Protein AF-A0A944YXF4-F1 (afdb_monomer)

Mean predicted aligned error: 7.11 Å

Solvent-accessible surface area (backbone atoms only — not comparable to full-atom values): 7624 Å² total; per-residue (Å²): 111,69,67,57,52,52,51,52,50,50,52,49,43,50,52,49,46,55,48,22,62,75,62,75,34,78,72,48,72,69,53,46,50,52,46,51,52,48,45,54,62,69,54,44,87,62,68,51,64,61,63,70,68,71,59,90,89,63,82,94,78,88,83,72,80,51,66,67,42,50,56,45,6,52,50,45,16,54,51,51,54,51,50,55,43,37,72,72,73,47,44,64,87,74,62,56,49,76,82,38,47,67,60,43,53,52,33,30,54,53,17,41,52,49,39,50,52,53,53,50,54,50,54,48,54,52,48,61,54,58,78,72,108

pLDDT: mean 84.14, std 15.95, range [46.22, 98.06]

Secondary structure (DSSP, 8-state):
-HHHHHHHHHHHHHHHHHHHHHTT----HHHHHHHHHHHHHHHTTTSSTTTTT--TTS---SSPPPHHHHHHHHHHHHHHHHHHHHHTT--STT--TTTTHHHHHHHHHHHHHHHHHHHHHHHHHHHHHHTT-

Nearest PDB structures (foldseek):
  6vlz-assembly1_AF  TM=4.054E-01  e=5.402E+00  Homo sapiens

Radius of gyration: 17.09 Å; Cα contacts (8 Å, |Δi|>4): 100; chains: 1; bounding box: 45×30×48 Å

Structure (mmCIF, N/CA/C/O backbone):
data_AF-A0A944YXF4-F1
#
_entry.id   AF-A0A944YXF4-F1
#
loop_
_atom_site.group_PDB
_atom_site.id
_atom_site.type_symbol
_atom_site.label_atom_id
_atom_site.label_alt_id
_atom_site.label_comp_id
_atom_site.label_asym_id
_atom_site.label_entity_id
_atom_site.label_seq_id
_atom_site.pdbx_PDB_ins_code
_atom_site.Cartn_x
_atom_site.Cartn_y
_atom_site.Cartn_z
_atom_site.occupancy
_atom_site.B_iso_or_equiv
_atom_site.auth_seq_id
_atom_site.auth_comp_id
_atom_site.auth_asym_id
_atom_site.auth_atom_id
_atom_site.pdbx_PDB_model_num
ATOM 1 N N . PRO A 1 1 ? -5.254 2.855 -19.233 1.00 65.31 1 PRO A N 1
ATOM 2 C CA . PRO A 1 1 ? -5.303 3.518 -17.901 1.00 65.31 1 PRO A CA 1
ATOM 3 C C . PRO A 1 1 ? -6.266 2.819 -16.926 1.00 65.31 1 PRO A C 1
ATOM 5 O O . PRO A 1 1 ? -5.842 2.454 -15.841 1.00 65.31 1 PRO A O 1
ATOM 8 N N . LEU A 1 2 ? -7.526 2.576 -17.317 1.00 72.44 2 LEU A N 1
ATOM 9 C CA . LEU A 1 2 ? -8.527 1.914 -16.458 1.00 72.44 2 LEU A CA 1
ATOM 10 C C . LEU A 1 2 ? -8.147 0.477 -16.065 1.00 72.44 2 LEU A C 1
ATOM 12 O O . LEU A 1 2 ? -8.203 0.127 -14.893 1.00 72.44 2 LEU A O 1
ATOM 16 N N . VAL A 1 3 ? -7.712 -0.336 -17.034 1.00 80.81 3 VAL A N 1
ATOM 17 C CA . VAL A 1 3 ? -7.289 -1.728 -16.786 1.00 80.81 3 VAL A CA 1
ATOM 18 C C . VAL A 1 3 ? -6.076 -1.792 -15.852 1.00 80.81 3 VAL A C 1
ATOM 20 O O . VAL A 1 3 ? -6.047 -2.620 -14.950 1.00 80.81 3 VAL A O 1
ATOM 23 N N . ASP A 1 4 ? -5.111 -0.884 -16.021 1.00 74.81 4 ASP A N 1
ATOM 24 C CA . ASP A 1 4 ? -3.916 -0.809 -15.168 1.00 74.81 4 ASP A CA 1
ATOM 25 C C . ASP A 1 4 ? -4.274 -0.433 -13.720 1.00 74.81 4 ASP A C 1
ATOM 27 O O . ASP A 1 4 ? -3.808 -1.057 -12.772 1.00 74.81 4 ASP A O 1
ATOM 31 N N . LEU A 1 5 ? -5.200 0.517 -13.542 1.00 77.88 5 LEU A N 1
ATOM 32 C CA . LEU A 1 5 ? -5.719 0.889 -12.226 1.00 77.88 5 LEU A CA 1
ATOM 33 C C . LEU A 1 5 ? -6.469 -0.273 -11.552 1.00 77.88 5 LEU A C 1
ATOM 35 O O . LEU A 1 5 ? -6.288 -0.517 -10.358 1.00 77.88 5 LEU A O 1
ATOM 39 N N . ALA A 1 6 ? -7.283 -1.010 -12.313 1.00 84.25 6 ALA A N 1
ATOM 40 C CA . ALA A 1 6 ? -7.991 -2.185 -11.813 1.00 84.25 6 ALA A CA 1
ATOM 41 C C . ALA A 1 6 ? -7.018 -3.301 -11.402 1.00 84.25 6 ALA A C 1
ATOM 43 O O . ALA A 1 6 ? -7.174 -3.883 -10.329 1.00 84.25 6 ALA A O 1
ATOM 44 N 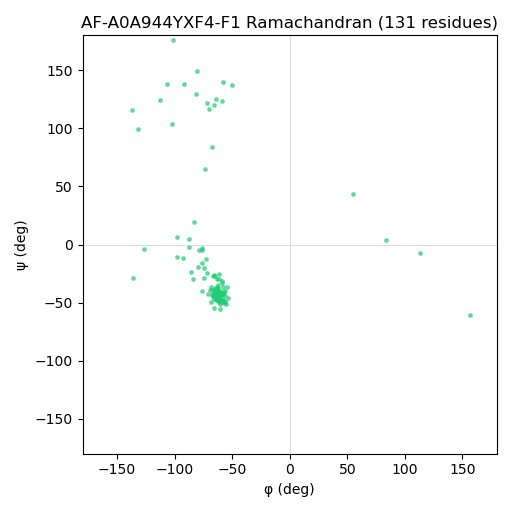N . ALA A 1 7 ? -5.985 -3.557 -12.211 1.00 87.81 7 ALA A N 1
ATOM 45 C CA . ALA A 1 7 ? -4.942 -4.529 -11.899 1.00 87.81 7 ALA A CA 1
ATOM 46 C C . ALA A 1 7 ? -4.157 -4.133 -10.637 1.00 87.81 7 ALA A C 1
ATOM 48 O O . ALA A 1 7 ? -4.000 -4.952 -9.732 1.00 87.81 7 ALA A O 1
ATOM 49 N N . MET A 1 8 ? -3.736 -2.868 -10.524 1.00 85.94 8 MET A N 1
ATOM 50 C CA . MET A 1 8 ? -3.059 -2.348 -9.331 1.00 85.94 8 MET A CA 1
ATOM 51 C C . MET A 1 8 ? -3.931 -2.505 -8.079 1.00 85.94 8 MET A C 1
ATOM 53 O O . MET A 1 8 ? -3.461 -3.001 -7.056 1.00 85.94 8 MET A O 1
ATOM 57 N N . SER A 1 9 ? -5.211 -2.136 -8.163 1.00 87.44 9 SER A N 1
ATOM 58 C CA . SER A 1 9 ? -6.155 -2.275 -7.051 1.00 87.44 9 SER A CA 1
ATOM 59 C C . SER A 1 9 ? -6.372 -3.739 -6.657 1.00 87.44 9 SER A C 1
ATOM 61 O O . SER A 1 9 ? -6.429 -4.049 -5.466 1.00 87.44 9 SER A O 1
ATOM 63 N N . ALA A 1 10 ? -6.443 -4.656 -7.627 1.00 93.06 10 ALA A N 1
ATOM 64 C CA . ALA A 1 10 ? -6.561 -6.087 -7.361 1.00 93.06 10 ALA A CA 1
ATOM 65 C C . ALA A 1 10 ? -5.333 -6.628 -6.612 1.00 93.06 10 ALA A C 1
ATOM 67 O O . ALA A 1 10 ? -5.492 -7.316 -5.604 1.00 93.06 10 ALA A O 1
ATOM 68 N N . ILE A 1 11 ? -4.124 -6.255 -7.049 1.00 93.75 11 ILE A N 1
ATOM 69 C CA . ILE A 1 11 ? -2.866 -6.623 -6.382 1.00 93.75 11 ILE A CA 1
ATOM 70 C C . ILE A 1 11 ? -2.838 -6.082 -4.949 1.00 93.75 11 ILE A C 1
ATOM 72 O O . ILE A 1 11 ? -2.576 -6.833 -4.013 1.00 93.75 11 ILE A O 1
ATOM 76 N N . GLN A 1 12 ? -3.162 -4.801 -4.759 1.00 94.44 12 GLN A N 1
ATOM 77 C CA . GLN A 1 12 ? -3.179 -4.174 -3.434 1.00 94.44 12 GLN A CA 1
ATOM 78 C C . GLN A 1 12 ? -4.226 -4.807 -2.511 1.00 94.44 12 GLN A C 1
ATOM 80 O O . GLN A 1 12 ? -3.955 -5.023 -1.336 1.00 94.44 12 GLN A O 1
ATOM 85 N N . THR A 1 13 ? -5.397 -5.166 -3.040 1.00 96.88 13 THR A N 1
ATOM 86 C CA . THR A 1 13 ? -6.444 -5.847 -2.265 1.00 96.88 13 THR A CA 1
ATOM 87 C C . THR A 1 13 ? -5.991 -7.236 -1.816 1.00 96.88 13 THR A C 1
ATOM 89 O O . THR A 1 13 ? -6.206 -7.593 -0.661 1.00 96.88 13 THR A O 1
ATOM 92 N N . LYS A 1 14 ? -5.339 -8.008 -2.700 1.00 97.44 14 LYS A N 1
ATOM 93 C CA . LYS A 1 14 ? -4.781 -9.323 -2.351 1.00 97.44 14 LYS A CA 1
ATOM 94 C C . LYS A 1 14 ? -3.696 -9.202 -1.282 1.00 97.44 14 LYS A C 1
ATOM 96 O O . LYS A 1 14 ? -3.729 -9.935 -0.307 1.00 97.44 14 LYS A O 1
ATOM 101 N N . MET A 1 15 ? -2.795 -8.232 -1.428 1.00 97.75 15 MET A N 1
ATOM 102 C CA . MET A 1 15 ? -1.755 -7.944 -0.438 1.00 97.75 15 MET A CA 1
ATOM 103 C C . MET A 1 15 ? -2.349 -7.612 0.938 1.00 97.75 15 MET A C 1
ATOM 105 O O . MET A 1 15 ? -1.851 -8.104 1.941 1.00 97.75 15 MET A O 1
ATOM 109 N N . ILE A 1 16 ? -3.421 -6.812 1.005 1.00 97.56 16 ILE A N 1
ATOM 110 C CA . ILE A 1 16 ? -4.099 -6.535 2.282 1.00 97.56 16 ILE A CA 1
ATOM 111 C C . ILE A 1 16 ? -4.720 -7.809 2.860 1.00 97.56 16 ILE A C 1
ATOM 113 O O . ILE A 1 16 ? -4.621 -8.003 4.061 1.00 97.56 16 ILE A O 1
ATOM 117 N N . SER A 1 17 ? -5.305 -8.684 2.034 1.00 97.94 17 SER A N 1
ATOM 118 C CA . SER A 1 17 ? -5.820 -9.985 2.492 1.00 97.94 17 SER A CA 1
ATOM 119 C C . SER A 1 17 ? -4.725 -10.826 3.146 1.00 97.94 17 SER A C 1
ATOM 121 O O . SER A 1 17 ? -4.913 -11.314 4.252 1.00 97.94 17 SER A O 1
ATOM 123 N N . GLU A 1 18 ? -3.562 -10.936 2.501 1.00 98.06 18 GLU A N 1
ATOM 124 C CA . GLU A 1 18 ? -2.415 -11.688 3.030 1.00 98.06 18 GLU A CA 1
ATOM 125 C C . GLU A 1 18 ? -1.862 -11.056 4.319 1.00 98.06 18 GLU A C 1
ATOM 127 O O . GLU A 1 18 ? -1.489 -11.766 5.249 1.00 98.06 18 GLU A O 1
ATOM 132 N N . LEU A 1 19 ? -1.843 -9.721 4.418 1.00 97.69 19 LEU A N 1
ATOM 133 C CA . LEU A 1 19 ? -1.494 -9.032 5.664 1.00 97.69 19 LEU A CA 1
ATOM 134 C C . LEU A 1 19 ? -2.533 -9.301 6.760 1.00 97.69 19 LEU A C 1
ATOM 136 O O . LEU A 1 19 ? -2.158 -9.564 7.894 1.00 97.69 19 LEU A O 1
ATOM 140 N N . SER A 1 20 ? -3.825 -9.259 6.440 1.00 96.88 20 SER A N 1
ATOM 141 C CA . SER A 1 20 ? -4.886 -9.577 7.396 1.00 96.88 20 SER A CA 1
ATOM 142 C C . SER A 1 20 ? -4.749 -11.003 7.933 1.00 96.88 20 SER A C 1
ATOM 144 O O . SER A 1 20 ? -4.825 -11.190 9.140 1.00 96.88 20 SER A O 1
ATOM 146 N N . GLU A 1 21 ? -4.451 -11.980 7.074 1.00 97.50 21 GLU A N 1
ATOM 147 C CA . GLU A 1 21 ? -4.148 -13.356 7.494 1.00 97.50 21 GLU A CA 1
ATOM 148 C C . GLU A 1 21 ? -2.899 -13.428 8.385 1.00 97.50 21 GLU A C 1
ATOM 150 O O . GLU A 1 21 ? -2.919 -14.080 9.425 1.00 97.50 21 GLU A O 1
ATOM 155 N N . LEU A 1 22 ? -1.820 -12.727 8.017 1.00 97.62 22 LEU A N 1
ATOM 156 C CA . LEU A 1 22 ? -0.566 -12.719 8.776 1.00 97.62 22 LEU A CA 1
ATOM 157 C C . LEU A 1 22 ? -0.720 -12.141 10.193 1.00 97.62 22 LEU A C 1
ATOM 159 O O . LEU A 1 22 ? -0.054 -12.605 11.116 1.00 97.62 22 LEU A O 1
ATOM 163 N N . TYR A 1 23 ? -1.554 -11.113 10.351 1.00 97.00 23 TYR A N 1
ATOM 164 C CA . TYR A 1 23 ? -1.780 -10.422 11.623 1.00 97.00 23 TYR A CA 1
ATOM 165 C C . TYR A 1 23 ? -3.036 -10.906 12.371 1.00 97.00 23 TYR A C 1
ATOM 167 O O . TYR A 1 23 ? -3.383 -10.310 13.386 1.00 97.00 23 TYR A O 1
ATOM 175 N N . ASP A 1 24 ? -3.702 -11.961 11.890 1.00 96.69 24 ASP A N 1
ATOM 176 C CA . ASP A 1 24 ? -4.945 -12.513 12.456 1.00 96.69 24 ASP A CA 1
ATOM 177 C C . ASP A 1 24 ? -6.081 -11.473 12.593 1.00 96.69 24 ASP A C 1
ATOM 179 O O . ASP A 1 24 ? -6.781 -11.368 13.599 1.00 96.69 24 ASP A O 1
ATOM 183 N N . VAL A 1 25 ? -6.252 -10.657 11.549 1.00 96.62 25 VAL A N 1
ATOM 184 C CA . VAL A 1 25 ? -7.255 -9.587 11.461 1.00 96.62 25 VAL A CA 1
ATOM 185 C C . VAL A 1 25 ? -8.388 -9.991 10.505 1.00 96.62 25 VAL A C 1
ATOM 187 O O . VAL A 1 25 ? -8.115 -10.476 9.405 1.00 96.62 25 VAL A O 1
ATOM 190 N N . PRO A 1 26 ? -9.670 -9.717 10.828 1.00 95.75 26 PRO A N 1
ATOM 191 C CA . PRO A 1 26 ? -10.777 -9.962 9.906 1.00 95.75 26 PRO A CA 1
ATOM 192 C C . PRO A 1 26 ? -10.636 -9.191 8.585 1.00 95.75 26 PRO A C 1
ATOM 194 O O . PRO A 1 26 ? -10.576 -7.957 8.558 1.00 95.75 26 PRO A O 1
ATOM 197 N N . PHE A 1 27 ? -10.644 -9.916 7.465 1.00 96.88 27 PHE A N 1
ATOM 198 C CA . PHE A 1 27 ? -10.568 -9.317 6.136 1.00 96.88 27 PHE A CA 1
ATOM 199 C C . PHE A 1 27 ? -11.954 -9.027 5.545 1.00 96.88 27 PHE A C 1
ATOM 201 O O . PHE A 1 27 ? -12.868 -9.849 5.580 1.00 96.88 27 PHE A O 1
ATOM 208 N N . SER A 1 28 ? -12.088 -7.864 4.905 1.00 97.38 28 SER A N 1
ATOM 209 C CA . SER A 1 28 ? -13.243 -7.511 4.080 1.00 97.38 28 SER A CA 1
ATOM 210 C C . SER A 1 28 ? -12.781 -6.844 2.796 1.00 97.38 28 SER A C 1
ATOM 212 O O . SER A 1 28 ? -12.257 -5.728 2.801 1.00 97.38 28 SER A O 1
ATOM 214 N N . GLN A 1 29 ? -13.047 -7.495 1.664 1.00 95.88 29 GLN A N 1
ATOM 215 C CA . GLN A 1 29 ? -12.675 -6.973 0.350 1.00 95.88 29 GLN A CA 1
ATOM 216 C C . GLN A 1 29 ? -13.289 -5.588 0.081 1.00 95.88 29 GLN A C 1
ATOM 218 O O . GLN A 1 29 ? -12.657 -4.734 -0.543 1.00 95.88 29 GLN A O 1
ATOM 223 N N . GLY A 1 30 ? -14.519 -5.356 0.552 1.00 96.06 30 GLY A N 1
ATOM 224 C CA . GLY A 1 30 ? -15.207 -4.076 0.404 1.00 96.06 30 GLY A CA 1
ATOM 225 C C . GLY A 1 30 ? -14.526 -2.954 1.187 1.00 96.06 30 GLY A C 1
ATOM 226 O O . GLY A 1 30 ? -14.322 -1.872 0.636 1.00 96.06 30 GLY A O 1
ATOM 227 N N . LEU A 1 31 ? -14.136 -3.214 2.440 1.00 95.81 31 LEU A N 1
ATOM 228 C CA . LEU A 1 31 ? -13.423 -2.239 3.271 1.00 95.81 31 LEU A CA 1
ATOM 229 C C . LEU A 1 31 ? -12.015 -1.969 2.733 1.00 95.81 31 LEU A C 1
ATOM 231 O O . LEU A 1 31 ? -11.641 -0.810 2.576 1.00 95.81 31 LEU A O 1
ATOM 235 N N . ALA A 1 32 ? -11.285 -3.015 2.335 1.00 95.88 32 ALA A N 1
ATOM 236 C CA . ALA A 1 32 ? -9.947 -2.889 1.761 1.00 95.88 32 ALA A CA 1
ATOM 237 C C . ALA A 1 32 ? -9.954 -2.012 0.502 1.00 95.88 32 ALA A C 1
ATOM 239 O O . ALA A 1 32 ? -9.188 -1.055 0.401 1.00 95.88 32 ALA A O 1
ATOM 240 N N . LYS A 1 33 ? -10.867 -2.280 -0.443 1.00 94.81 33 LYS A N 1
ATOM 241 C CA . LYS A 1 33 ? -10.991 -1.483 -1.674 1.00 94.81 33 LYS A CA 1
ATOM 242 C C . LYS A 1 33 ? -11.345 -0.025 -1.392 1.00 94.81 33 LYS A C 1
ATOM 244 O O . LYS A 1 33 ? -10.768 0.860 -2.020 1.00 94.81 33 LYS A O 1
ATOM 249 N N . LYS A 1 34 ? -12.266 0.234 -0.455 1.00 94.25 34 LYS A N 1
ATOM 250 C CA . LYS A 1 34 ? -12.633 1.600 -0.046 1.00 94.25 34 LYS A CA 1
ATOM 251 C C . LYS A 1 34 ? -11.441 2.341 0.556 1.00 94.25 34 LYS A C 1
ATOM 253 O O . LYS A 1 34 ? -11.174 3.473 0.165 1.00 94.25 34 LYS A O 1
ATOM 258 N N . ALA A 1 35 ? -10.701 1.689 1.447 1.00 93.81 35 ALA A N 1
ATOM 259 C CA . ALA A 1 35 ? -9.535 2.271 2.091 1.00 93.81 35 ALA A CA 1
ATOM 260 C C . ALA A 1 35 ? -8.394 2.556 1.099 1.00 93.81 35 ALA A C 1
ATOM 262 O O . ALA A 1 35 ? -7.844 3.657 1.097 1.00 93.81 35 ALA A O 1
ATOM 263 N N . ILE A 1 36 ? -8.099 1.617 0.189 1.00 92.38 36 ILE A N 1
ATOM 264 C CA . ILE A 1 36 ? -7.152 1.834 -0.918 1.00 92.38 36 ILE A CA 1
ATOM 265 C C . ILE A 1 36 ? -7.582 3.041 -1.756 1.00 92.38 36 ILE A C 1
ATOM 267 O O . ILE A 1 36 ? -6.772 3.930 -2.014 1.00 92.38 36 ILE A O 1
ATOM 271 N N . ALA A 1 37 ? -8.849 3.087 -2.178 1.00 90.25 37 ALA A N 1
ATOM 272 C CA . ALA A 1 37 ? -9.361 4.177 -3.001 1.00 90.25 37 ALA A CA 1
ATOM 273 C C . ALA A 1 37 ? -9.218 5.535 -2.297 1.00 90.25 37 ALA A C 1
ATOM 275 O O . ALA A 1 37 ? -8.779 6.497 -2.926 1.00 90.25 37 ALA A O 1
ATOM 276 N N . ALA A 1 38 ? -9.515 5.601 -0.996 1.00 90.44 38 ALA A N 1
ATOM 277 C CA . ALA A 1 38 ? -9.366 6.813 -0.196 1.00 90.44 38 ALA A CA 1
ATOM 278 C C . ALA A 1 38 ? -7.898 7.264 -0.079 1.00 90.44 38 ALA A C 1
ATOM 280 O O . ALA A 1 38 ? -7.598 8.435 -0.320 1.00 90.44 38 ALA A O 1
ATOM 281 N N . LEU A 1 39 ? -6.967 6.344 0.204 1.00 88.81 39 LEU A N 1
ATOM 282 C CA . LEU A 1 39 ? -5.532 6.651 0.242 1.00 88.81 39 LEU A CA 1
ATOM 283 C C . LEU A 1 39 ? -5.034 7.165 -1.113 1.00 88.81 39 LEU A C 1
ATOM 285 O O . LEU A 1 39 ? -4.399 8.218 -1.183 1.00 88.81 39 LEU A O 1
ATOM 289 N N . VAL A 1 40 ? -5.369 6.472 -2.203 1.00 84.06 40 VAL A N 1
ATOM 290 C CA . VAL A 1 40 ? -4.959 6.862 -3.560 1.00 84.06 40 VAL A CA 1
ATOM 291 C C . VAL A 1 40 ? -5.526 8.235 -3.937 1.00 84.06 40 VAL A C 1
ATOM 293 O O . VAL A 1 40 ? -4.781 9.084 -4.429 1.00 84.06 40 VAL A O 1
ATOM 296 N N . ALA A 1 41 ? -6.805 8.490 -3.647 1.00 83.25 41 ALA A N 1
ATOM 297 C CA . ALA A 1 41 ? -7.443 9.787 -3.876 1.00 83.25 41 ALA A CA 1
ATOM 298 C C . ALA A 1 41 ? -6.815 10.912 -3.031 1.00 83.25 41 ALA A C 1
ATOM 300 O O . ALA A 1 41 ? -6.759 12.066 -3.456 1.00 83.25 41 ALA A O 1
ATOM 301 N N . SER A 1 42 ? -6.284 10.596 -1.847 1.00 78.88 42 SER A N 1
ATOM 302 C CA . SER A 1 42 ? -5.609 11.584 -0.999 1.00 78.88 42 SER A CA 1
ATOM 303 C C . SER A 1 42 ? -4.244 12.037 -1.540 1.00 78.88 42 SER A C 1
ATOM 305 O O . SER A 1 42 ? -3.800 13.152 -1.257 1.00 78.88 42 SER A O 1
ATOM 307 N N . ALA A 1 43 ? -3.587 11.205 -2.355 1.00 69.94 43 ALA A N 1
ATOM 308 C CA . ALA A 1 43 ? -2.288 11.498 -2.966 1.00 69.94 43 ALA A CA 1
ATOM 309 C C . ALA A 1 43 ? -2.388 12.137 -4.365 1.00 69.94 43 ALA A C 1
ATOM 311 O O . ALA A 1 43 ? -1.392 12.647 -4.899 1.00 69.94 43 ALA A O 1
ATOM 312 N N . SER A 1 44 ? -3.576 12.137 -4.979 1.00 60.28 44 SER A N 1
ATOM 313 C CA . SER A 1 44 ? -3.759 12.517 -6.383 1.00 60.28 44 SER A CA 1
ATOM 314 C C . SER A 1 44 ? -3.706 14.020 -6.680 1.00 60.28 44 SER A C 1
ATOM 316 O O . SER A 1 44 ? -3.682 14.383 -7.853 1.00 60.28 44 SER A O 1
ATOM 318 N N . SER A 1 45 ? -3.606 14.910 -5.686 1.00 52.91 45 SER A N 1
ATOM 319 C CA . SER A 1 45 ? -3.577 16.362 -5.943 1.00 52.91 45 SER A CA 1
ATOM 320 C C . SER A 1 45 ? -2.265 16.883 -6.552 1.00 52.91 45 SER A C 1
ATOM 322 O O . SER A 1 45 ? -2.238 18.007 -7.0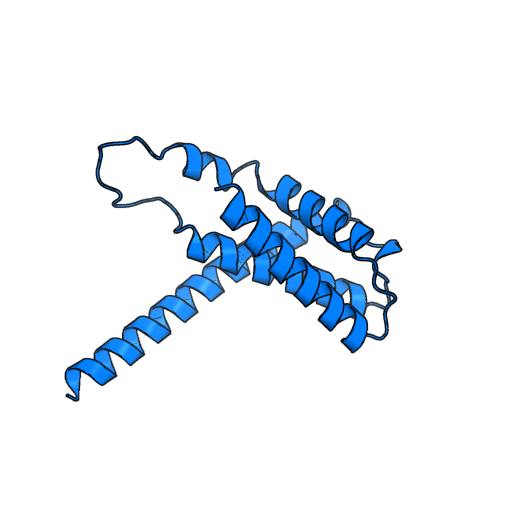46 1.00 52.91 45 SER A O 1
ATOM 324 N N . SER A 1 46 ? -1.178 16.097 -6.580 1.00 51.75 46 SER A N 1
ATOM 325 C CA . SER A 1 46 ? 0.103 16.552 -7.167 1.00 51.75 46 SER A CA 1
ATOM 326 C C . SER A 1 46 ? 0.815 15.526 -8.057 1.00 51.75 46 SER A C 1
ATOM 328 O O . SER A 1 46 ? 1.479 15.918 -9.012 1.00 51.75 46 SER A O 1
ATOM 330 N N . SER A 1 47 ? 0.652 14.217 -7.823 1.00 52.66 47 SER A N 1
ATOM 331 C CA . SER A 1 47 ? 1.380 13.187 -8.596 1.00 52.66 47 SER A CA 1
ATOM 332 C C . SER A 1 47 ? 0.714 12.814 -9.931 1.00 52.66 47 SER A C 1
ATOM 334 O O . SER A 1 47 ? 1.411 12.470 -10.884 1.00 52.66 47 SER A O 1
ATOM 336 N N . PHE A 1 48 ? -0.618 12.910 -10.035 1.00 49.81 48 PHE A N 1
ATOM 337 C CA . PHE A 1 48 ? -1.356 12.599 -11.272 1.00 49.81 48 PHE A CA 1
ATOM 338 C C . PHE A 1 48 ? -1.438 13.782 -12.249 1.00 49.81 48 PHE A C 1
ATOM 340 O O . PHE A 1 48 ? -1.542 13.565 -13.454 1.00 49.81 48 PHE A O 1
ATOM 347 N N . ALA A 1 49 ? -1.309 15.025 -11.770 1.00 49.94 49 ALA A N 1
ATOM 348 C CA . ALA A 1 49 ? -1.293 16.214 -12.628 1.00 49.94 49 ALA A CA 1
ATOM 349 C C . ALA A 1 49 ? -0.145 16.181 -13.662 1.00 49.94 49 ALA A C 1
ATOM 351 O O . ALA A 1 49 ? -0.301 16.645 -14.790 1.00 49.94 49 ALA A O 1
ATOM 352 N N . SER A 1 50 ? 0.986 15.555 -13.316 1.00 49.03 50 SER A N 1
ATOM 353 C CA . SER A 1 50 ? 2.130 15.356 -14.218 1.00 49.03 50 SER A CA 1
ATOM 354 C C . SER A 1 50 ? 1.903 14.268 -15.277 1.00 49.03 50 SER A C 1
ATOM 356 O O . SER A 1 50 ? 2.570 14.288 -16.308 1.00 49.03 50 SER A O 1
ATOM 358 N N . LEU A 1 51 ? 0.952 13.347 -15.065 1.00 50.44 51 LEU A N 1
ATOM 359 C CA . LEU A 1 51 ? 0.559 12.337 -16.058 1.00 50.44 51 LEU A CA 1
ATOM 360 C C . LEU A 1 51 ? -0.391 12.902 -17.124 1.00 50.44 51 LEU A C 1
ATOM 362 O O . LEU A 1 51 ? -0.500 12.339 -18.203 1.00 50.44 51 LEU A O 1
ATOM 366 N N . ILE A 1 52 ? -1.061 14.028 -16.866 1.00 49.91 52 ILE A N 1
ATOM 367 C CA . ILE A 1 52 ? -1.977 14.659 -17.836 1.00 49.91 52 ILE A CA 1
ATOM 368 C C . ILE A 1 52 ? -1.204 15.397 -18.947 1.00 49.91 52 ILE A C 1
ATOM 370 O O . ILE A 1 52 ? -1.746 1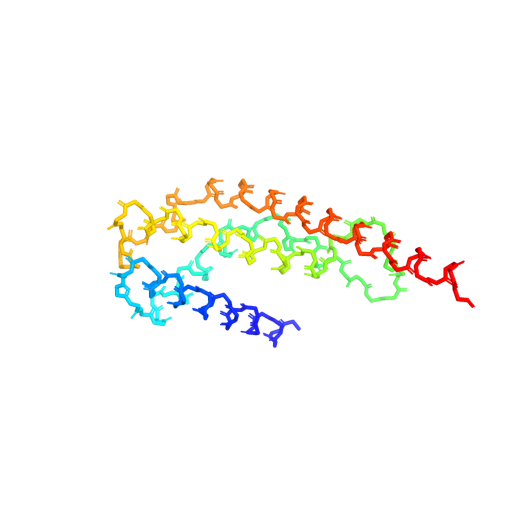5.657 -20.015 1.00 49.91 52 ILE A O 1
ATOM 374 N N . LYS A 1 53 ? 0.098 15.663 -18.762 1.00 48.47 53 LYS A N 1
ATOM 375 C CA . LYS A 1 53 ? 0.963 16.295 -19.776 1.00 48.47 53 LYS A CA 1
ATOM 376 C C . LYS A 1 53 ? 1.537 15.315 -20.815 1.00 48.47 53 LYS A C 1
ATOM 378 O O . LYS A 1 53 ? 2.512 15.651 -21.485 1.00 48.47 53 LYS A O 1
ATOM 383 N N . LEU A 1 54 ? 0.943 14.128 -20.984 1.00 50.72 54 LEU A N 1
ATOM 384 C CA . LEU A 1 54 ? 1.176 13.290 -22.166 1.00 50.72 54 LEU A CA 1
ATOM 385 C C . LEU A 1 54 ? 0.583 13.984 -23.405 1.00 50.72 54 LEU A C 1
ATOM 387 O O . LEU A 1 54 ? -0.540 13.705 -23.818 1.00 50.72 54 LEU A O 1
ATOM 391 N N . VAL A 1 55 ? 1.334 14.904 -24.001 1.00 51.28 55 VAL A N 1
ATOM 392 C CA . VAL A 1 55 ? 1.020 15.440 -25.329 1.00 51.28 55 VAL A CA 1
ATOM 393 C C . VAL A 1 55 ? 1.326 14.346 -26.362 1.00 51.28 55 VAL A C 1
ATOM 395 O O . VAL A 1 55 ? 2.469 13.884 -26.420 1.00 51.28 55 VAL A O 1
ATOM 398 N N . PRO A 1 56 ? 0.358 13.909 -27.189 1.00 46.38 56 PRO A N 1
ATOM 399 C CA . PRO A 1 56 ? 0.637 12.985 -28.282 1.00 46.38 56 PRO A CA 1
ATOM 400 C C . PRO A 1 56 ? 1.542 13.682 -29.309 1.00 46.38 56 PRO A C 1
ATOM 402 O O . PRO A 1 56 ? 1.160 14.711 -29.858 1.00 46.38 56 PRO A O 1
ATOM 405 N N . GLY A 1 57 ? 2.737 13.141 -29.572 1.00 59.69 57 GLY A N 1
ATOM 406 C CA . GLY A 1 57 ? 3.590 13.574 -30.692 1.00 59.69 57 GLY A CA 1
ATOM 407 C C . GLY A 1 57 ? 4.914 14.264 -30.345 1.00 59.69 57 GLY A C 1
ATOM 408 O O . GLY A 1 57 ? 5.730 14.440 -31.244 1.00 59.69 57 GLY A O 1
ATOM 409 N N . ILE A 1 58 ? 5.194 14.591 -29.077 1.00 53.16 58 ILE A N 1
ATOM 410 C CA . ILE A 1 58 ? 6.520 15.079 -28.651 1.00 53.16 58 ILE A CA 1
ATOM 411 C C . ILE A 1 58 ? 7.158 14.030 -27.739 1.00 53.16 58 ILE A C 1
ATOM 413 O O . ILE A 1 58 ? 6.561 13.586 -26.761 1.00 53.16 58 ILE A O 1
ATOM 417 N N . GLY A 1 59 ? 8.360 13.592 -28.110 1.00 46.41 59 GLY A N 1
ATOM 418 C CA . GLY A 1 59 ? 9.085 12.498 -27.475 1.00 46.41 59 GLY A CA 1
ATOM 419 C C . GLY A 1 59 ? 9.187 12.611 -25.950 1.00 46.41 59 GLY A C 1
ATOM 420 O O . GLY A 1 59 ? 9.481 13.655 -25.376 1.00 46.41 59 GLY A O 1
ATOM 421 N N . TYR A 1 60 ? 8.973 11.468 -25.312 1.00 51.88 60 TYR A N 1
ATOM 422 C CA . TYR A 1 60 ? 8.877 11.221 -23.878 1.00 51.88 60 TYR A CA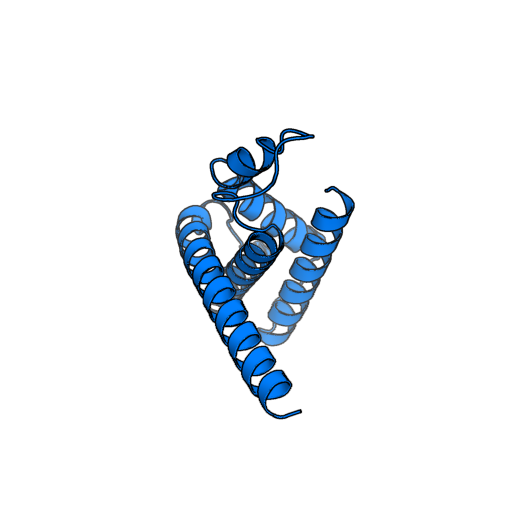 1
ATOM 423 C C . TYR A 1 60 ? 10.240 11.289 -23.160 1.00 51.88 60 TYR A C 1
ATOM 425 O O . TYR A 1 60 ? 10.731 10.281 -22.660 1.00 51.88 60 TYR A O 1
ATOM 433 N N . PHE A 1 61 ? 10.907 12.441 -23.110 1.00 49.06 61 PHE A N 1
ATOM 434 C CA . PHE A 1 61 ? 12.263 12.496 -22.547 1.00 49.06 61 PHE A CA 1
ATOM 435 C C . PHE A 1 61 ? 12.430 13.643 -21.548 1.00 49.06 61 PHE A C 1
ATOM 437 O O . PHE A 1 61 ? 12.647 14.787 -21.925 1.00 49.06 61 PHE A O 1
ATOM 444 N N . GLY A 1 62 ? 12.348 13.327 -20.247 1.00 46.22 62 GLY A N 1
ATOM 445 C CA . GLY A 1 62 ? 12.953 14.174 -19.212 1.00 46.22 62 GLY A CA 1
ATOM 446 C C . GLY A 1 62 ? 12.364 14.063 -17.807 1.00 46.22 62 GLY A C 1
ATOM 447 O O . GLY A 1 62 ? 13.087 13.725 -16.877 1.00 46.22 62 GLY A O 1
ATOM 448 N N . LEU A 1 63 ? 11.072 14.368 -17.632 1.00 49.84 63 LEU A N 1
ATOM 449 C CA . LEU A 1 63 ? 10.547 14.788 -16.315 1.00 49.84 63 LEU A CA 1
ATOM 450 C C . LEU A 1 63 ? 9.332 14.003 -15.787 1.00 49.84 63 LEU A C 1
ATOM 452 O O . LEU A 1 63 ? 8.901 14.235 -14.659 1.00 49.84 63 LEU A O 1
ATOM 456 N N . ALA A 1 64 ? 8.772 13.065 -16.555 1.00 57.06 64 ALA A N 1
ATOM 457 C CA . ALA A 1 64 ? 7.663 12.236 -16.083 1.00 57.06 64 ALA A CA 1
ATOM 458 C C . ALA A 1 64 ? 8.177 11.074 -15.217 1.00 57.06 64 ALA A C 1
ATOM 460 O O . ALA A 1 64 ? 9.052 10.314 -15.641 1.00 57.06 64 ALA A O 1
ATOM 461 N N . ILE A 1 65 ? 7.605 10.894 -14.021 1.00 63.28 65 ILE A N 1
ATOM 462 C CA . ILE A 1 65 ? 7.822 9.670 -13.242 1.00 63.28 65 ILE A CA 1
ATOM 463 C C . ILE A 1 65 ? 7.229 8.505 -14.051 1.00 63.28 65 ILE A C 1
ATOM 465 O O . ILE A 1 65 ? 6.050 8.568 -14.409 1.00 63.28 65 ILE A O 1
ATOM 469 N N . PRO A 1 66 ? 8.003 7.444 -14.355 1.00 74.31 66 PRO A N 1
ATOM 470 C CA . PRO A 1 66 ? 7.471 6.298 -15.078 1.00 74.31 66 PRO A CA 1
ATOM 471 C C . PRO A 1 66 ? 6.283 5.686 -14.334 1.00 74.31 66 PRO A C 1
ATOM 473 O O . PRO A 1 66 ? 6.340 5.513 -13.117 1.00 74.31 66 PRO A O 1
ATOM 476 N N . LEU A 1 67 ? 5.244 5.282 -15.066 1.00 74.06 67 LEU A N 1
ATOM 477 C CA . LEU A 1 67 ? 4.046 4.665 -14.485 1.00 74.06 67 LEU A CA 1
ATOM 478 C C . LEU A 1 67 ? 4.380 3.444 -13.610 1.00 74.06 67 LEU A 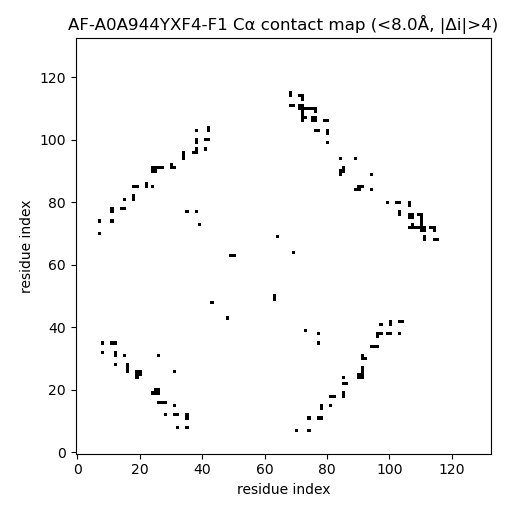C 1
ATOM 480 O O . LEU A 1 67 ? 3.819 3.279 -12.535 1.00 74.06 67 LEU A O 1
ATOM 484 N N . ALA A 1 68 ? 5.386 2.655 -13.998 1.00 79.38 68 ALA A N 1
ATOM 485 C CA . ALA A 1 68 ? 5.884 1.547 -13.183 1.00 79.38 68 ALA A CA 1
ATOM 486 C C . ALA A 1 68 ? 6.447 2.003 -11.821 1.00 79.38 68 ALA A C 1
ATOM 488 O O . ALA A 1 68 ? 6.198 1.364 -10.804 1.00 79.38 68 ALA A O 1
ATOM 489 N N . THR A 1 69 ? 7.182 3.121 -11.779 1.00 83.62 69 THR A N 1
ATOM 490 C CA . THR A 1 69 ? 7.683 3.704 -10.524 1.00 83.62 69 THR A CA 1
ATOM 491 C C . THR A 1 69 ? 6.526 4.171 -9.647 1.00 83.62 69 THR A C 1
ATOM 493 O O . THR A 1 69 ? 6.557 3.935 -8.442 1.00 83.62 69 THR A O 1
ATOM 496 N N . LEU A 1 70 ? 5.491 4.769 -10.248 1.00 82.81 70 LEU A N 1
ATOM 497 C CA . LEU A 1 70 ? 4.274 5.133 -9.527 1.00 82.81 70 LEU A CA 1
ATOM 498 C C . LEU A 1 70 ? 3.599 3.889 -8.938 1.00 82.81 70 LEU A C 1
ATOM 500 O O . LEU A 1 70 ? 3.461 3.818 -7.720 1.00 82.81 70 LEU A O 1
ATOM 504 N N . ASN A 1 71 ? 3.284 2.875 -9.744 1.00 84.81 71 ASN A N 1
ATOM 505 C CA . ASN A 1 71 ? 2.605 1.662 -9.272 1.00 84.81 71 ASN A CA 1
ATOM 506 C C . ASN A 1 71 ? 3.378 0.962 -8.137 1.00 84.81 71 ASN A C 1
ATOM 508 O O . ASN A 1 71 ? 2.774 0.556 -7.141 1.00 84.81 71 ASN A O 1
ATOM 512 N N . VAL A 1 72 ? 4.713 0.884 -8.231 1.00 89.06 72 VAL A N 1
ATOM 513 C CA . VAL A 1 72 ? 5.560 0.346 -7.150 1.00 89.06 72 VAL A CA 1
ATOM 514 C C . VAL A 1 72 ? 5.474 1.214 -5.896 1.00 89.06 72 VAL A C 1
ATOM 516 O O . VAL A 1 72 ? 5.276 0.674 -4.811 1.00 89.06 72 VAL A O 1
ATOM 519 N N . SER A 1 73 ? 5.580 2.540 -6.025 1.00 90.31 73 SER A N 1
ATOM 520 C CA . SER A 1 73 ? 5.522 3.444 -4.871 1.00 90.31 73 SER A CA 1
ATOM 521 C C . SER A 1 73 ? 4.180 3.381 -4.137 1.00 90.31 73 SER A C 1
ATOM 523 O O . SER A 1 73 ? 4.163 3.296 -2.913 1.00 90.31 73 SER A O 1
ATOM 525 N N . TYR A 1 74 ? 3.063 3.325 -4.870 1.00 89.81 74 TYR A N 1
ATOM 526 C CA . TYR A 1 74 ? 1.727 3.198 -4.286 1.00 89.81 74 TYR A CA 1
ATOM 527 C C . TYR A 1 74 ? 1.544 1.849 -3.596 1.00 89.81 74 TYR A C 1
ATOM 529 O O . TYR A 1 74 ? 1.051 1.798 -2.475 1.00 89.81 74 TYR A O 1
ATOM 537 N N . THR A 1 75 ? 1.975 0.760 -4.233 1.00 92.50 75 THR A N 1
ATOM 538 C CA . THR A 1 75 ? 1.873 -0.582 -3.641 1.00 92.50 75 THR A CA 1
ATOM 539 C C . THR A 1 75 ? 2.727 -0.695 -2.379 1.00 92.50 75 THR A C 1
ATOM 541 O O . THR A 1 75 ? 2.250 -1.202 -1.367 1.00 92.50 75 THR A O 1
ATOM 544 N N . TYR A 1 76 ? 3.945 -0.145 -2.403 1.00 94.69 76 TYR A N 1
ATOM 545 C CA . TYR A 1 76 ? 4.812 -0.054 -1.229 1.00 94.69 76 TYR A CA 1
ATOM 546 C C . TYR A 1 76 ? 4.141 0.731 -0.096 1.00 94.69 76 TYR A C 1
ATOM 548 O O . TYR A 1 76 ? 4.072 0.246 1.032 1.00 94.69 76 TYR A O 1
ATOM 556 N N . ALA A 1 77 ? 3.607 1.916 -0.400 1.00 94.94 77 ALA A N 1
ATOM 557 C CA . ALA A 1 77 ? 2.984 2.776 0.596 1.00 94.94 77 ALA A CA 1
ATOM 558 C C . ALA A 1 77 ? 1.744 2.132 1.226 1.00 94.94 77 ALA A C 1
ATOM 560 O O . ALA A 1 77 ? 1.651 2.071 2.449 1.00 94.94 77 ALA A O 1
ATOM 561 N N . VAL A 1 78 ? 0.834 1.584 0.412 1.00 95.56 78 VAL A N 1
ATOM 562 C CA . VAL A 1 78 ? -0.351 0.862 0.903 1.00 95.56 78 VAL A CA 1
ATOM 563 C C . VAL A 1 78 ? 0.071 -0.289 1.817 1.00 95.56 78 VAL A C 1
ATOM 565 O O . VAL A 1 78 ? -0.425 -0.389 2.934 1.00 95.56 78 VAL A O 1
ATOM 568 N N . GLY A 1 79 ? 1.031 -1.116 1.392 1.00 96.31 79 GLY A N 1
ATOM 569 C CA . GLY A 1 79 ? 1.493 -2.253 2.191 1.00 96.31 79 GLY A CA 1
ATOM 570 C C . GLY A 1 79 ? 2.084 -1.832 3.535 1.00 96.31 79 GLY A C 1
ATOM 571 O O . GLY A 1 79 ? 1.764 -2.432 4.557 1.00 96.31 79 GLY A O 1
ATOM 572 N N . LYS A 1 80 ? 2.899 -0.768 3.563 1.00 97.31 80 LYS A N 1
ATOM 573 C CA . LYS A 1 80 ? 3.487 -0.250 4.807 1.00 97.31 80 LYS A CA 1
ATOM 574 C C . LYS A 1 80 ? 2.442 0.313 5.763 1.00 97.31 80 LYS A C 1
ATOM 576 O O . LYS A 1 80 ? 2.509 -0.006 6.945 1.00 97.31 80 LYS A O 1
ATOM 581 N N . ILE A 1 81 ? 1.487 1.095 5.263 1.00 96.50 81 ILE A N 1
ATOM 582 C CA . ILE A 1 81 ? 0.411 1.658 6.085 1.00 96.50 81 ILE A CA 1
ATOM 583 C C . ILE A 1 81 ? -0.429 0.545 6.718 1.00 96.50 81 ILE A C 1
ATOM 585 O O . ILE A 1 81 ? -0.641 0.561 7.927 1.00 96.50 81 ILE A O 1
ATOM 589 N N . PHE A 1 82 ? -0.854 -0.453 5.937 1.00 97.00 82 PHE A N 1
ATOM 590 C CA . PHE A 1 82 ? -1.667 -1.552 6.466 1.00 97.00 82 PHE A CA 1
ATOM 591 C C . PHE A 1 82 ? -0.892 -2.477 7.400 1.00 97.00 82 PHE A C 1
ATOM 593 O O . PHE A 1 82 ? -1.428 -2.870 8.429 1.00 97.00 82 PHE A O 1
ATOM 600 N N . ALA A 1 83 ? 0.373 -2.776 7.098 1.00 97.12 83 ALA A N 1
ATOM 601 C CA . ALA A 1 83 ? 1.212 -3.549 8.007 1.00 97.12 83 ALA A CA 1
ATOM 602 C C . ALA A 1 83 ? 1.386 -2.833 9.357 1.00 97.12 83 ALA A C 1
ATOM 604 O O . ALA A 1 83 ? 1.242 -3.462 10.397 1.00 97.12 83 ALA A O 1
ATOM 605 N N . GLN A 1 84 ? 1.637 -1.517 9.355 1.00 96.50 84 GLN A N 1
ATOM 606 C CA . GLN A 1 84 ? 1.722 -0.724 10.589 1.00 96.50 84 GLN A CA 1
ATOM 607 C C . GLN A 1 84 ? 0.389 -0.686 11.346 1.00 96.50 84 GLN A C 1
ATOM 609 O O . GLN A 1 84 ? 0.377 -0.837 12.565 1.00 96.50 84 GLN A O 1
ATOM 614 N N . HIS A 1 85 ? -0.723 -0.508 10.627 1.00 96.19 85 HIS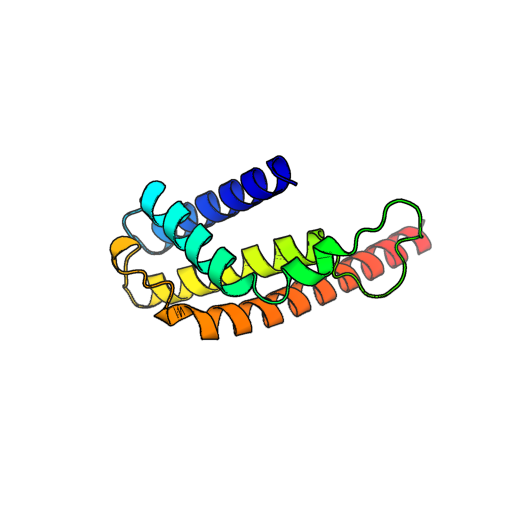 A N 1
ATOM 615 C CA . HIS A 1 85 ? -2.067 -0.486 11.205 1.00 96.19 85 HIS A CA 1
ATOM 616 C C . HIS A 1 85 ? -2.390 -1.813 11.898 1.00 96.19 85 HIS A C 1
ATOM 618 O O . HIS A 1 85 ? -2.698 -1.822 13.086 1.00 96.19 85 HIS A O 1
ATOM 624 N N . PHE A 1 86 ? -2.204 -2.940 11.212 1.00 97.19 86 PHE A N 1
ATOM 625 C CA . PHE A 1 86 ? -2.465 -4.264 11.780 1.00 97.19 86 PHE A CA 1
ATOM 626 C C . PHE A 1 86 ? -1.483 -4.634 12.895 1.00 97.19 86 PHE A C 1
ATOM 628 O O . PHE A 1 86 ? -1.889 -5.185 13.913 1.00 97.19 86 PHE A O 1
ATOM 635 N N . GLN A 1 87 ? -0.207 -4.250 12.780 1.00 96.19 87 GLN A N 1
ATOM 636 C CA . GLN A 1 87 ? 0.776 -4.458 13.847 1.00 96.19 87 GLN A CA 1
ATOM 637 C C . GLN A 1 87 ? 0.413 -3.718 15.148 1.00 96.19 87 GLN A C 1
ATOM 639 O O . GLN A 1 87 ? 0.821 -4.147 16.225 1.00 96.19 87 GLN A O 1
ATOM 644 N N . SER A 1 88 ? -0.358 -2.628 15.072 1.00 94.88 88 SER A N 1
ATOM 645 C CA . SER A 1 88 ? -0.859 -1.918 16.258 1.00 94.88 88 SER A CA 1
ATOM 646 C C . SER A 1 88 ? -2.022 -2.631 16.963 1.00 94.88 88 SER A C 1
ATOM 648 O O . SER A 1 88 ? -2.480 -2.167 18.004 1.00 94.88 88 SER A O 1
ATOM 650 N N . GLY A 1 89 ? -2.494 -3.753 16.407 1.00 93.50 89 GLY A N 1
ATOM 651 C CA . GLY A 1 89 ? -3.670 -4.487 16.874 1.00 93.50 89 GLY A CA 1
ATOM 652 C C . GLY A 1 89 ? -4.995 -3.930 16.345 1.00 93.50 89 GLY A C 1
ATOM 653 O O . GLY A 1 89 ? -6.056 -4.411 16.734 1.00 93.50 89 GLY A O 1
ATOM 654 N N . ALA A 1 90 ? -4.950 -2.918 15.474 1.00 95.12 90 ALA A N 1
ATOM 655 C CA . ALA A 1 90 ? -6.129 -2.366 14.824 1.00 95.12 90 ALA A CA 1
ATOM 6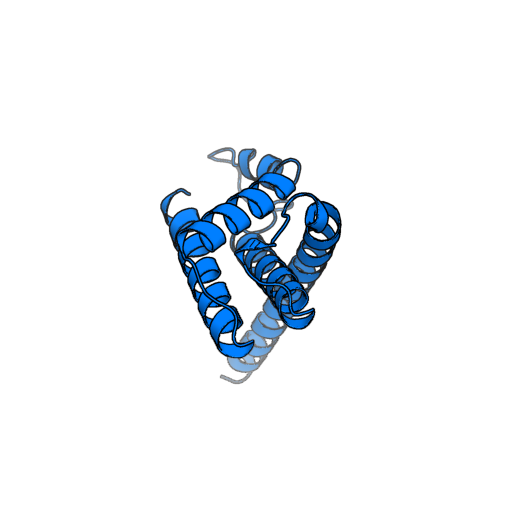56 C C . ALA A 1 90 ? -6.554 -3.231 13.628 1.00 95.12 90 ALA A C 1
ATOM 658 O O . ALA A 1 90 ? -5.728 -3.838 12.946 1.00 95.12 90 ALA A O 1
ATOM 659 N N . ASP A 1 91 ? -7.853 -3.265 13.349 1.00 95.06 91 ASP A N 1
ATOM 660 C CA . ASP A 1 91 ? -8.432 -4.061 12.271 1.00 95.06 91 ASP A CA 1
ATOM 661 C C . ASP A 1 91 ? -8.765 -3.224 11.027 1.00 95.06 91 ASP A C 1
ATOM 663 O O . ASP A 1 91 ? -8.636 -2.001 10.994 1.00 95.06 91 ASP A O 1
ATOM 667 N N . LEU A 1 92 ? -9.229 -3.874 9.962 1.00 93.88 92 LEU A N 1
ATOM 668 C CA . LEU A 1 92 ? -9.584 -3.170 8.732 1.00 93.88 92 LEU A CA 1
ATOM 669 C C . LEU A 1 92 ? -10.790 -2.220 8.898 1.00 93.88 92 LEU A C 1
ATOM 671 O O . LEU A 1 92 ? -10.905 -1.248 8.153 1.00 93.88 92 LEU A O 1
ATOM 675 N N . ALA A 1 93 ? -11.689 -2.491 9.850 1.00 94.94 93 ALA A N 1
ATOM 676 C CA . ALA A 1 93 ? -12.884 -1.683 10.099 1.00 94.94 93 ALA A CA 1
ATOM 677 C C . ALA A 1 93 ? -12.570 -0.355 10.803 1.00 94.94 93 ALA A C 1
ATOM 679 O O . ALA A 1 93 ? -13.262 0.636 10.579 1.00 94.94 93 ALA A O 1
ATOM 680 N N . SER A 1 94 ? -11.507 -0.325 11.603 1.00 95.31 94 SER A N 1
ATOM 681 C CA . SER A 1 94 ? -10.999 0.859 12.304 1.00 95.31 94 SER A CA 1
ATOM 682 C C . SER A 1 94 ? -10.015 1.698 11.479 1.00 95.31 94 SER A C 1
ATOM 684 O O . SER A 1 94 ? -9.445 2.664 11.986 1.00 95.31 94 SER A O 1
ATOM 686 N N . PHE A 1 95 ? -9.793 1.355 10.207 1.00 95.12 95 PHE A N 1
ATOM 687 C CA . PHE A 1 95 ? -8.867 2.089 9.355 1.00 95.12 95 PHE A CA 1
ATOM 688 C C . PHE A 1 95 ? -9.397 3.485 8.989 1.00 95.12 95 PHE A C 1
ATOM 690 O O . PHE A 1 95 ? -10.390 3.610 8.269 1.00 95.12 95 PHE A O 1
ATOM 697 N N . ASP A 1 96 ? -8.685 4.529 9.420 1.00 93.88 96 ASP A N 1
ATOM 698 C CA . ASP A 1 96 ? -8.963 5.922 9.059 1.00 93.88 96 ASP A CA 1
ATOM 699 C C . ASP A 1 96 ? -7.977 6.422 7.977 1.00 93.88 96 ASP A C 1
ATOM 701 O O . ASP A 1 96 ? -6.819 6.737 8.281 1.00 93.88 96 ASP A O 1
ATOM 705 N N . PRO A 1 97 ? -8.403 6.524 6.703 1.00 89.94 97 PRO A N 1
ATOM 706 C CA . PRO A 1 97 ? -7.546 7.009 5.626 1.00 89.94 97 PRO A CA 1
ATOM 707 C C . PRO A 1 97 ? -7.160 8.486 5.777 1.00 89.94 97 PRO A C 1
ATOM 709 O O . PRO A 1 97 ? -6.105 8.879 5.277 1.00 89.94 97 PRO A O 1
ATOM 712 N N . ASP A 1 98 ? -7.979 9.310 6.439 1.00 89.75 98 ASP A N 1
ATOM 713 C CA . ASP A 1 98 ? -7.706 10.734 6.627 1.00 89.75 98 ASP A CA 1
ATOM 714 C C . ASP A 1 98 ? -6.558 10.944 7.618 1.00 89.75 98 ASP A C 1
ATOM 716 O O . ASP A 1 98 ? -5.634 11.715 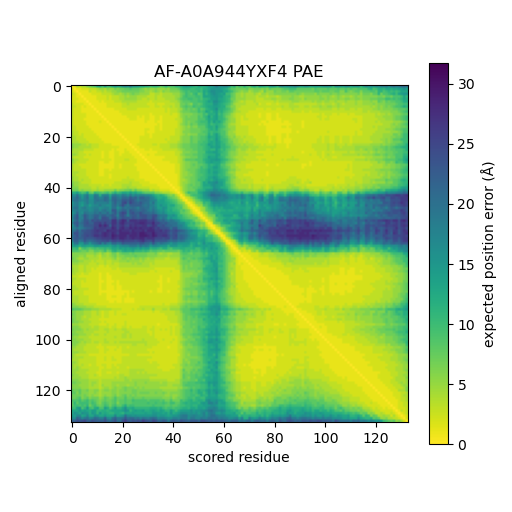7.333 1.00 89.75 98 ASP A O 1
ATOM 720 N N . ALA A 1 99 ? -6.552 10.188 8.719 1.00 91.94 99 ALA A N 1
ATOM 721 C CA . ALA A 1 99 ? -5.455 10.178 9.687 1.00 91.94 99 ALA A CA 1
ATOM 722 C C . ALA A 1 99 ? -4.125 9.703 9.074 1.00 91.94 99 ALA A C 1
ATOM 724 O O . ALA A 1 99 ? -3.050 10.153 9.474 1.00 91.94 99 ALA A O 1
ATOM 725 N N . GLN A 1 100 ? -4.178 8.830 8.065 1.00 92.94 100 GLN A N 1
ATOM 726 C CA . GLN A 1 100 ? -2.983 8.274 7.427 1.00 92.94 100 GLN A CA 1
ATOM 727 C C . GLN A 1 100 ? -2.425 9.128 6.283 1.00 92.94 100 GLN A C 1
ATOM 729 O O . GLN A 1 100 ? -1.373 8.789 5.749 1.00 92.94 100 GLN A O 1
ATOM 734 N N . LYS A 1 101 ? -3.048 10.253 5.906 1.00 88.25 101 LYS A N 1
ATOM 735 C CA . LYS A 1 101 ? -2.625 11.071 4.749 1.00 88.25 101 LYS A CA 1
ATOM 736 C C . LYS A 1 101 ? -1.155 11.487 4.776 1.00 88.25 101 LYS A C 1
ATOM 738 O O . LYS A 1 101 ? -0.468 11.398 3.757 1.00 88.25 101 LYS A O 1
ATOM 743 N N . THR A 1 102 ? -0.674 11.971 5.920 1.00 89.69 102 THR A N 1
ATOM 744 C CA . THR A 1 102 ? 0.717 12.432 6.063 1.00 89.69 102 THR A CA 1
ATOM 745 C C . THR A 1 102 ? 1.688 11.260 5.968 1.00 89.69 102 THR A C 1
ATOM 747 O O . THR A 1 102 ? 2.606 11.300 5.151 1.00 89.69 102 THR A O 1
ATOM 750 N N . ASN A 1 103 ? 1.425 10.187 6.719 1.00 91.56 103 ASN A N 1
ATOM 751 C CA . ASN A 1 103 ? 2.230 8.966 6.689 1.00 91.56 103 ASN A CA 1
ATOM 752 C C . ASN A 1 103 ? 2.230 8.342 5.281 1.00 91.56 103 ASN A C 1
ATOM 754 O O . ASN A 1 103 ? 3.263 7.944 4.757 1.00 91.56 103 ASN A O 1
ATOM 758 N N . PHE A 1 104 ? 1.088 8.348 4.591 1.00 92.12 104 PHE A N 1
ATOM 759 C CA . PHE A 1 104 ? 0.975 7.836 3.229 1.00 92.12 104 PHE A CA 1
ATOM 760 C C . PHE A 1 104 ? 1.848 8.615 2.240 1.00 92.12 104 PHE A C 1
ATOM 762 O O . PHE A 1 104 ? 2.515 8.003 1.408 1.00 92.12 104 PHE A O 1
ATOM 769 N N . LYS A 1 105 ? 1.909 9.950 2.344 1.00 89.94 105 LYS A N 1
ATOM 770 C CA . LYS A 1 105 ? 2.819 10.771 1.524 1.00 89.94 105 LYS A CA 1
ATOM 771 C C . LYS A 1 105 ? 4.287 10.438 1.788 1.00 89.94 105 LYS A C 1
ATOM 773 O O . LYS A 1 105 ? 5.049 10.304 0.836 1.00 89.94 105 LYS A O 1
ATOM 778 N N . GLU A 1 106 ? 4.667 10.261 3.049 1.00 92.12 106 GLU A N 1
ATOM 779 C CA . GLU A 1 106 ? 6.025 9.853 3.424 1.00 92.12 106 GLU A CA 1
ATOM 780 C C . GLU A 1 106 ? 6.378 8.479 2.833 1.00 92.12 106 GLU A C 1
ATOM 782 O O . GLU A 1 106 ? 7.380 8.336 2.129 1.00 92.12 106 GLU A O 1
ATOM 787 N N . LYS A 1 107 ? 5.498 7.483 3.001 1.00 94.88 107 LYS A N 1
ATOM 788 C CA . LYS A 1 107 ? 5.695 6.143 2.431 1.00 94.88 107 LYS A CA 1
ATOM 789 C C . LYS A 1 107 ? 5.675 6.121 0.907 1.00 94.88 107 LYS A C 1
ATOM 791 O O . LYS A 1 107 ? 6.328 5.264 0.310 1.00 94.88 107 LYS A O 1
ATOM 796 N N . LEU A 1 108 ? 4.980 7.053 0.256 1.00 90.81 108 LEU A N 1
ATOM 797 C CA . LEU A 1 108 ? 5.059 7.223 -1.194 1.00 90.81 108 LEU A CA 1
ATOM 798 C C . LEU A 1 108 ? 6.447 7.699 -1.635 1.00 90.81 108 LEU A C 1
ATOM 800 O O . LEU A 1 108 ? 6.970 7.170 -2.616 1.00 90.81 108 LEU A O 1
ATOM 804 N N . GLU A 1 109 ? 7.063 8.652 -0.932 1.00 90.00 109 GLU A N 1
ATOM 805 C CA . GLU A 1 109 ? 8.432 9.092 -1.237 1.00 90.00 109 GLU A CA 1
ATOM 806 C C . GLU A 1 109 ? 9.455 7.974 -0.993 1.00 90.00 109 GLU A C 1
ATOM 808 O O . GLU A 1 109 ? 10.281 7.696 -1.869 1.00 90.00 109 GLU A O 1
ATOM 813 N N . GLU A 1 110 ? 9.338 7.240 0.120 1.00 93.31 110 GLU A N 1
ATOM 814 C CA . GLU A 1 110 ? 10.136 6.026 0.354 1.00 93.31 110 GLU A CA 1
ATOM 815 C C . GLU A 1 110 ? 9.952 5.007 -0.778 1.00 93.31 110 GLU A C 1
ATOM 817 O O . GLU A 1 110 ? 10.920 4.449 -1.299 1.00 93.31 110 GLU A O 1
ATOM 822 N N . GLY A 1 111 ? 8.708 4.788 -1.208 1.00 92.69 111 GLY A N 1
ATOM 823 C CA . GLY A 1 111 ? 8.368 3.874 -2.292 1.00 92.69 111 GLY A CA 1
ATOM 824 C C . GLY A 1 111 ? 8.969 4.290 -3.639 1.00 92.69 111 GLY A C 1
ATOM 825 O O . GLY A 1 111 ? 9.408 3.435 -4.414 1.00 92.69 111 GLY A O 1
ATOM 826 N N . LYS A 1 112 ? 9.047 5.597 -3.926 1.00 89.69 112 LYS A N 1
ATOM 827 C CA . LYS A 1 112 ? 9.737 6.124 -5.118 1.00 89.69 112 LYS A CA 1
ATOM 828 C C . LYS A 1 112 ? 11.235 5.852 -5.048 1.00 89.69 112 LYS A C 1
ATOM 830 O O . LYS A 1 112 ? 11.829 5.426 -6.043 1.00 89.69 112 LYS A O 1
ATOM 835 N N . GLU A 1 113 ? 11.852 6.069 -3.888 1.00 90.88 113 GLU A N 1
ATOM 836 C CA . GLU A 1 113 ? 13.272 5.787 -3.701 1.00 90.88 113 GLU A CA 1
ATOM 837 C C . GLU A 1 113 ? 13.565 4.285 -3.825 1.00 90.88 113 GLU A C 1
ATOM 839 O O . GLU A 1 113 ? 14.504 3.895 -4.527 1.00 90.88 113 GLU A O 1
ATOM 844 N N . TYR A 1 114 ? 12.725 3.440 -3.222 1.00 93.44 114 TYR A N 1
ATOM 845 C CA . TYR A 1 114 ? 12.787 1.987 -3.348 1.00 93.44 114 TYR A CA 1
ATOM 846 C C . TYR A 1 114 ? 12.728 1.560 -4.818 1.00 93.44 114 TYR A C 1
ATOM 848 O O . TYR A 1 114 ? 13.618 0.860 -5.304 1.00 93.44 114 TYR A O 1
ATOM 856 N N . ALA A 1 115 ? 11.745 2.057 -5.572 1.00 90.12 115 ALA A N 1
ATOM 857 C CA . ALA A 1 115 ? 11.615 1.768 -6.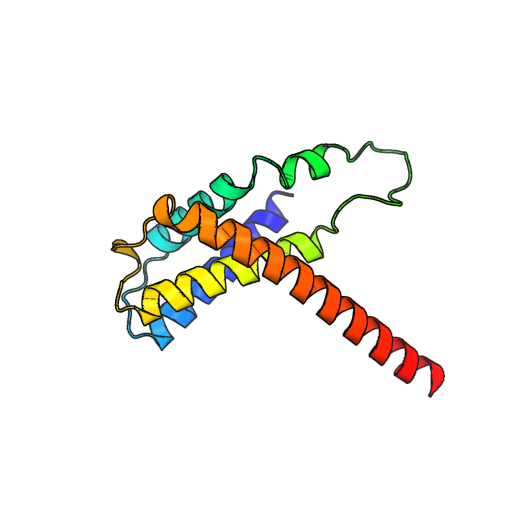997 1.00 90.12 115 ALA A CA 1
ATOM 858 C C . ALA A 1 115 ? 12.856 2.204 -7.798 1.00 90.12 115 ALA A C 1
ATOM 860 O O . ALA A 1 115 ? 13.323 1.474 -8.680 1.00 90.12 115 ALA A O 1
ATOM 861 N N . ARG A 1 116 ? 13.427 3.376 -7.483 1.00 88.12 116 ARG A N 1
ATOM 862 C CA . ARG A 1 116 ? 14.655 3.881 -8.116 1.00 88.12 116 ARG A CA 1
ATOM 863 C C . ARG A 1 116 ? 15.844 2.957 -7.843 1.00 88.12 116 ARG A C 1
ATOM 865 O O . ARG A 1 116 ? 16.542 2.592 -8.792 1.00 88.12 116 ARG A O 1
ATOM 872 N N . LYS A 1 117 ? 16.064 2.570 -6.582 1.00 91.31 117 LYS A N 1
ATOM 873 C CA . LYS A 1 117 ? 17.151 1.665 -6.166 1.00 91.31 117 LYS A CA 1
ATOM 874 C C . LYS A 1 117 ? 17.016 0.300 -6.840 1.00 91.31 117 LYS A C 1
ATOM 876 O O . LYS A 1 117 ? 17.967 -0.164 -7.465 1.00 91.31 117 LYS A O 1
ATOM 881 N N . THR A 1 118 ? 15.820 -0.287 -6.821 1.00 90.88 118 THR A N 1
ATOM 882 C CA . THR A 1 118 ? 15.537 -1.582 -7.460 1.00 90.88 118 THR A CA 1
ATOM 883 C C . THR A 1 118 ? 15.797 -1.542 -8.966 1.00 90.88 118 THR A C 1
ATOM 885 O O . THR A 1 118 ? 16.464 -2.425 -9.506 1.00 90.88 118 THR A O 1
ATOM 888 N N . LYS A 1 119 ? 15.366 -0.476 -9.654 1.00 87.88 119 LYS A N 1
ATOM 889 C CA . LYS A 1 119 ? 15.643 -0.285 -11.087 1.00 87.88 119 LYS A CA 1
ATOM 890 C C . LYS A 1 119 ? 17.143 -0.178 -11.383 1.00 87.88 119 LYS A C 1
ATOM 892 O O . LYS A 1 119 ? 17.613 -0.734 -12.376 1.00 87.88 119 LYS A O 1
ATOM 897 N N . GLN A 1 120 ? 17.897 0.543 -10.551 1.00 90.00 120 GLN A N 1
ATOM 898 C CA . GLN A 1 120 ? 19.347 0.686 -10.709 1.00 90.00 120 GLN A CA 1
ATOM 899 C C . GLN A 1 120 ? 20.076 -0.643 -10.504 1.00 90.00 120 GLN A C 1
ATOM 901 O O . GLN A 1 120 ? 20.879 -1.019 -11.357 1.00 90.00 120 GLN A O 1
ATOM 906 N N . ALA A 1 121 ? 19.738 -1.373 -9.438 1.00 90.56 121 ALA A N 1
ATOM 907 C CA . ALA A 1 121 ? 20.302 -2.687 -9.148 1.00 90.56 121 ALA A CA 1
ATOM 908 C C . ALA A 1 121 ? 20.022 -3.688 -10.280 1.00 90.56 121 ALA A C 1
ATOM 910 O O . ALA A 1 121 ? 20.928 -4.388 -10.730 1.00 90.56 121 ALA A O 1
ATOM 911 N N . PHE A 1 122 ? 18.793 -3.702 -10.809 1.00 90.44 122 PHE A N 1
ATOM 912 C CA . PHE A 1 122 ? 18.441 -4.526 -11.966 1.00 90.44 122 PHE A CA 1
ATOM 913 C C . PHE A 1 122 ? 19.284 -4.173 -13.201 1.00 90.44 122 PHE A C 1
ATOM 915 O O . PHE A 1 122 ? 19.887 -5.051 -13.815 1.00 90.44 122 PHE A O 1
ATOM 922 N N . LYS A 1 123 ? 19.389 -2.880 -13.544 1.00 89.19 123 LYS A N 1
ATOM 923 C CA . LYS A 1 123 ? 20.184 -2.418 -14.695 1.00 89.19 123 LYS A CA 1
ATOM 924 C C . LYS A 1 123 ? 21.672 -2.749 -14.542 1.00 89.19 123 LYS A C 1
ATOM 926 O O . LYS A 1 123 ? 22.349 -2.996 -15.538 1.00 89.19 123 LYS A O 1
ATOM 931 N N . GLN A 1 124 ? 22.199 -2.708 -13.321 1.00 92.88 124 GLN A N 1
ATOM 932 C CA . GLN A 1 124 ? 23.573 -3.106 -13.032 1.00 92.88 124 GLN A CA 1
ATOM 933 C C . GLN A 1 124 ? 23.777 -4.607 -13.273 1.00 92.88 124 GLN A C 1
ATOM 935 O O . GLN A 1 124 ? 24.594 -4.951 -14.121 1.00 92.88 124 GLN A O 1
ATOM 940 N N . LYS A 1 125 ? 22.967 -5.474 -12.649 1.00 91.31 125 LYS A N 1
ATOM 941 C CA . LYS A 1 125 ? 23.036 -6.933 -12.855 1.00 91.31 125 LYS A CA 1
ATOM 942 C C . LYS A 1 125 ? 22.890 -7.333 -14.324 1.00 91.31 125 LYS A C 1
ATOM 944 O O . LYS A 1 125 ? 23.592 -8.219 -14.804 1.00 91.31 125 LYS A O 1
ATOM 949 N N . PHE A 1 126 ? 21.992 -6.669 -15.052 1.00 91.81 126 PHE A N 1
ATOM 950 C CA . PHE A 1 126 ? 21.786 -6.934 -16.474 1.00 91.81 126 PHE A CA 1
ATOM 951 C C . PHE A 1 126 ? 23.021 -6.583 -17.314 1.00 91.81 126 PHE A C 1
ATOM 953 O O . PHE A 1 126 ? 23.406 -7.358 -18.184 1.00 91.81 126 PHE A O 1
ATOM 960 N N . ARG A 1 127 ? 23.675 -5.444 -17.037 1.00 90.75 127 ARG A N 1
ATOM 961 C CA . ARG A 1 127 ? 24.934 -5.072 -17.707 1.00 90.75 127 ARG A CA 1
ATOM 962 C C . ARG A 1 127 ? 26.049 -6.061 -17.394 1.00 90.75 127 ARG A C 1
ATOM 964 O O . ARG A 1 127 ? 26.660 -6.568 -18.317 1.00 90.75 127 ARG A O 1
ATOM 971 N N . GLU A 1 128 ? 26.226 -6.411 -16.123 1.00 89.94 128 GLU A N 1
ATOM 972 C CA . GLU A 1 128 ? 27.227 -7.399 -15.700 1.00 89.94 128 GLU A CA 1
ATOM 973 C C . GLU A 1 128 ? 27.021 -8.776 -16.352 1.00 89.94 128 GLU A C 1
ATOM 975 O O . GLU A 1 128 ? 27.993 -9.471 -16.616 1.00 89.94 128 GLU A O 1
ATOM 980 N N . THR A 1 129 ? 25.774 -9.180 -16.611 1.00 88.00 129 THR A N 1
ATOM 981 C CA . THR A 1 129 ? 25.461 -10.455 -17.284 1.00 88.00 129 THR A CA 1
ATOM 982 C C . THR A 1 129 ? 25.716 -10.375 -18.787 1.00 88.00 129 THR A C 1
ATOM 984 O O . THR A 1 129 ? 26.242 -11.314 -19.370 1.00 88.00 129 THR A O 1
ATOM 987 N N . ARG A 1 130 ? 25.364 -9.249 -19.419 1.00 88.69 130 ARG A N 1
ATOM 988 C CA . ARG A 1 130 ? 25.599 -9.023 -20.848 1.00 88.69 130 ARG A CA 1
ATOM 989 C C . ARG A 1 130 ? 27.085 -8.906 -21.171 1.00 88.69 130 ARG A C 1
ATOM 991 O O . ARG A 1 130 ? 27.502 -9.415 -22.191 1.00 88.69 130 ARG A O 1
ATOM 998 N N . ASP A 1 131 ? 27.861 -8.246 -20.320 1.00 83.62 131 ASP A N 1
ATOM 999 C CA . ASP A 1 131 ? 29.290 -8.031 -20.558 1.00 83.62 131 ASP A CA 1
ATOM 1000 C C . ASP A 1 131 ? 30.130 -9.299 -20.233 1.00 83.62 131 ASP A C 1
ATOM 1002 O O . ASP A 1 131 ? 31.336 -9.315 -20.466 1.00 83.62 131 ASP A O 1
ATOM 1006 N N . LYS A 1 132 ? 29.503 -10.363 -19.696 1.00 77.31 132 LYS A N 1
ATOM 1007 C CA . LYS A 1 132 ? 30.100 -11.692 -19.442 1.00 77.31 132 LYS A CA 1
ATOM 1008 C C . LYS A 1 132 ? 29.805 -12.739 -20.530 1.00 77.31 132 LYS A C 1
ATOM 1010 O O . LYS A 1 132 ? 30.412 -13.807 -20.477 1.00 77.31 132 LYS A O 1
ATOM 1015 N N . ASN A 1 133 ? 28.890 -12.451 -21.457 1.00 57.88 133 ASN A N 1
ATOM 1016 C CA . ASN A 1 133 ? 28.500 -13.317 -22.579 1.00 57.88 133 ASN A CA 1
ATOM 1017 C C . ASN A 1 133 ? 28.969 -12.716 -23.904 1.00 57.88 133 ASN A C 1
ATOM 1019 O O . ASN A 1 133 ? 29.207 -13.512 -24.836 1.00 57.88 133 ASN A O 1
#

Foldseek 3Di:
DVVVVVVLLVVLLVLLVVLCVVLVADDDSVLSSVLLVLLVVLPCPPLCVLVVPPDPPDDDDDDRDDPVLQSQLSSQLSNVVSNVCSVVVHHSVPDDSVVCSVVSVVSSVVSSVVSVVVVVVVVVVVVVVVVVD

Sequence (133 aa):
PLVDLAAMSAIQTKMISELSELYDVPFSQGLAKKAIAALVASASSSSFASLIKLVPGIGYFGLAIPLATLNVSYTYAVGKIFAQHFQSGADLASFDPDAQKTNFKEKLEEGKEYARKTKQAFKQKFRETRDKN